Protein AF-A0A1M5AEZ1-F1 (afdb_monomer)

Foldseek 3Di:
DLVLLLVLLVVLLVLLVVQVVCLVVVHDRDPVSLVSSLVSLVVSLVVLVVCCVPPDPQVLSVVLSVLSVVLNVLSVVQVVCVVVVHDRDVVSSVSSSVSSVVSSVSSVVSVVD

Structure (mmCIF, N/CA/C/O backbone):
data_AF-A0A1M5AEZ1-F1
#
_entry.id   AF-A0A1M5AEZ1-F1
#
loop_
_atom_site.group_PDB
_atom_site.id
_atom_site.type_symbol
_atom_site.label_atom_id
_atom_site.label_alt_id
_atom_site.label_comp_id
_atom_site.label_asym_id
_atom_site.label_entity_id
_atom_site.label_seq_id
_atom_site.pdbx_PDB_ins_code
_atom_site.Cartn_x
_atom_site.Cartn_y
_atom_site.Cartn_z
_atom_site.occupancy
_atom_site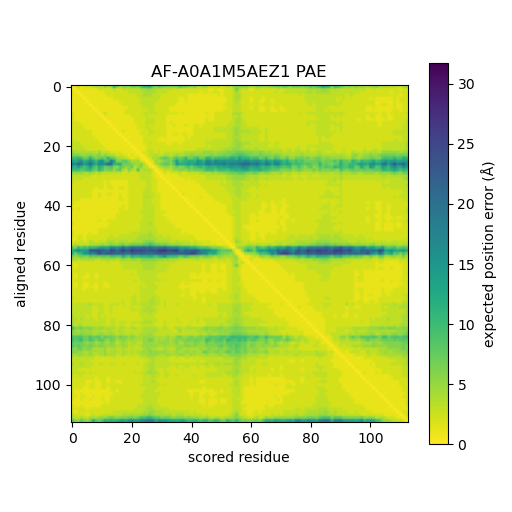.B_iso_or_equiv
_atom_site.auth_seq_id
_atom_site.auth_comp_id
_atom_site.auth_asym_id
_atom_site.auth_atom_id
_atom_site.pdbx_PDB_model_num
ATOM 1 N N . MET A 1 1 ? 15.573 0.548 -9.483 1.00 92.06 1 MET A N 1
ATOM 2 C CA . MET A 1 1 ? 14.604 1.204 -8.542 1.00 92.06 1 MET A CA 1
ATOM 3 C C . MET A 1 1 ? 13.547 0.268 -7.931 1.00 92.06 1 MET A C 1
ATOM 5 O O . MET A 1 1 ? 12.975 0.582 -6.888 1.00 92.06 1 MET A O 1
ATOM 9 N N . LEU A 1 2 ? 13.303 -0.901 -8.528 1.00 94.38 2 LEU A N 1
ATOM 10 C CA . LEU A 1 2 ? 12.238 -1.828 -8.121 1.00 94.38 2 LEU A CA 1
ATOM 11 C C . LEU A 1 2 ? 12.426 -2.433 -6.717 1.00 94.38 2 LEU A C 1
ATOM 13 O O . LEU A 1 2 ? 11.462 -2.543 -5.965 1.00 94.38 2 LEU A O 1
ATOM 17 N N . LEU A 1 3 ? 13.665 -2.747 -6.317 1.00 95.50 3 LEU A N 1
ATOM 18 C CA . LEU A 1 3 ? 13.952 -3.264 -4.971 1.00 95.50 3 LEU A CA 1
ATOM 19 C C . LEU A 1 3 ? 13.575 -2.263 -3.867 1.00 95.50 3 LEU A C 1
ATOM 21 O O . LEU A 1 3 ? 13.007 -2.649 -2.849 1.00 95.50 3 LEU A O 1
ATOM 25 N N . ILE A 1 4 ? 13.847 -0.970 -4.082 1.00 96.88 4 ILE A N 1
ATOM 26 C CA . ILE A 1 4 ? 13.469 0.093 -3.138 1.00 96.88 4 ILE A CA 1
ATOM 27 C C . ILE A 1 4 ? 11.946 0.136 -2.993 1.00 96.88 4 ILE A C 1
ATOM 29 O O . ILE A 1 4 ? 11.439 0.184 -1.874 1.00 96.88 4 ILE A O 1
ATOM 33 N N . SER A 1 5 ? 11.220 0.054 -4.111 1.00 97.19 5 SER A N 1
ATOM 34 C CA . SER A 1 5 ? 9.759 -0.028 -4.103 1.00 97.19 5 SER A CA 1
ATOM 35 C C . SER A 1 5 ? 9.258 -1.228 -3.291 1.00 97.19 5 SER A C 1
ATOM 37 O O . SER A 1 5 ? 8.416 -1.057 -2.411 1.00 97.19 5 SER A O 1
ATOM 39 N N . ALA A 1 6 ? 9.829 -2.419 -3.507 1.00 97.50 6 ALA A N 1
ATOM 40 C CA . ALA A 1 6 ? 9.461 -3.622 -2.765 1.00 97.50 6 ALA A CA 1
ATOM 41 C C . ALA A 1 6 ? 9.711 -3.480 -1.253 1.00 97.50 6 ALA A C 1
ATOM 43 O O . ALA A 1 6 ? 8.850 -3.831 -0.449 1.00 97.50 6 ALA A O 1
ATOM 44 N N . ILE A 1 7 ? 10.846 -2.907 -0.844 1.00 98.38 7 ILE A N 1
ATOM 45 C CA . ILE A 1 7 ? 11.138 -2.663 0.576 1.00 98.38 7 ILE A CA 1
ATOM 46 C C . ILE A 1 7 ? 10.118 -1.685 1.175 1.00 98.38 7 ILE A C 1
ATOM 48 O O . ILE A 1 7 ? 9.544 -1.960 2.229 1.00 98.38 7 ILE A O 1
ATOM 52 N N . LEU A 1 8 ? 9.850 -0.564 0.499 1.00 98.50 8 LEU A N 1
ATOM 53 C CA . LEU A 1 8 ? 8.903 0.449 0.969 1.00 98.50 8 LEU A CA 1
ATOM 54 C C . LEU A 1 8 ? 7.479 -0.099 1.083 1.00 98.50 8 LEU A C 1
ATOM 56 O O . LEU A 1 8 ? 6.826 0.116 2.104 1.00 98.50 8 LEU A O 1
ATOM 60 N N . PHE A 1 9 ? 7.013 -0.848 0.081 1.00 98.31 9 PHE A N 1
ATOM 61 C CA . PHE A 1 9 ? 5.717 -1.518 0.142 1.00 98.31 9 PHE A CA 1
ATOM 62 C C . PHE A 1 9 ? 5.669 -2.589 1.227 1.00 98.31 9 PHE A C 1
ATOM 64 O O . PHE A 1 9 ? 4.648 -2.699 1.896 1.00 98.31 9 PHE A O 1
ATOM 71 N N . GLY A 1 10 ? 6.760 -3.319 1.469 1.00 98.06 10 GLY A N 1
ATOM 72 C CA . GLY A 1 10 ? 6.853 -4.269 2.577 1.00 98.06 10 GLY A CA 1
ATOM 73 C C . GLY A 1 10 ? 6.659 -3.591 3.938 1.00 98.06 10 GLY A C 1
ATOM 74 O O . GLY A 1 10 ? 5.836 -4.031 4.741 1.00 98.06 10 GLY A O 1
ATOM 75 N N . ILE A 1 11 ? 7.343 -2.467 4.183 1.00 98.38 11 ILE A N 1
ATOM 76 C CA . ILE A 1 11 ? 7.181 -1.691 5.426 1.00 98.38 11 ILE A CA 1
ATOM 77 C C . ILE A 1 11 ? 5.765 -1.101 5.511 1.00 98.38 11 ILE A C 1
ATOM 79 O O . ILE A 1 11 ? 5.117 -1.175 6.560 1.00 98.38 11 ILE A O 1
ATOM 83 N N . ALA A 1 12 ? 5.245 -0.552 4.408 1.00 97.94 12 ALA A N 1
ATOM 84 C CA . ALA A 1 12 ? 3.878 -0.050 4.351 1.00 97.94 12 ALA A CA 1
ATOM 85 C C . ALA A 1 12 ? 2.868 -1.165 4.669 1.00 97.94 12 ALA A C 1
ATOM 87 O O . ALA A 1 12 ? 1.971 -0.948 5.482 1.00 97.94 12 ALA A O 1
ATOM 88 N N . ALA A 1 13 ? 3.031 -2.367 4.115 1.00 97.38 13 ALA A N 1
ATOM 89 C CA . ALA A 1 13 ? 2.151 -3.507 4.355 1.00 97.38 13 ALA A CA 1
ATOM 90 C C . ALA A 1 13 ? 2.082 -3.874 5.843 1.00 97.38 13 ALA A C 1
ATOM 92 O O . ALA A 1 13 ? 0.987 -4.095 6.357 1.00 97.38 13 ALA A O 1
ATOM 93 N N . VAL A 1 14 ? 3.206 -3.833 6.569 1.00 97.75 14 VAL A N 1
ATOM 94 C CA . VAL A 1 14 ? 3.211 -4.017 8.032 1.00 97.75 14 VAL A CA 1
ATOM 95 C C . VAL A 1 14 ? 2.335 -2.963 8.718 1.00 97.75 14 VAL A C 1
ATOM 97 O O . VAL A 1 14 ? 1.468 -3.310 9.521 1.00 97.75 14 VAL A O 1
ATOM 100 N N . GLY A 1 15 ? 2.487 -1.684 8.362 1.00 95.94 15 GLY A N 1
ATOM 101 C CA . GLY A 1 15 ? 1.624 -0.612 8.872 1.00 95.94 15 GLY A CA 1
ATOM 102 C C . GLY A 1 15 ? 0.136 -0.831 8.556 1.00 95.94 15 GLY A C 1
ATOM 103 O O . GLY A 1 15 ? -0.718 -0.634 9.423 1.00 95.94 15 GLY A O 1
ATOM 104 N N . GLY A 1 16 ? -0.174 -1.303 7.346 1.00 94.81 16 GLY A N 1
ATOM 105 C CA . GLY A 1 16 ? -1.531 -1.640 6.907 1.00 94.81 16 GLY A CA 1
ATOM 106 C C . GLY A 1 16 ? -2.143 -2.797 7.702 1.00 94.81 16 GLY A C 1
ATOM 107 O O . GLY A 1 16 ? -3.286 -2.700 8.147 1.00 94.81 16 GLY A O 1
ATOM 108 N N . ILE A 1 17 ? -1.366 -3.852 7.970 1.00 95.88 17 ILE A N 1
ATOM 109 C CA . ILE A 1 17 ? -1.780 -4.989 8.806 1.00 95.88 17 ILE A CA 1
ATOM 110 C C . ILE A 1 17 ? -2.102 -4.518 10.226 1.00 95.88 17 ILE A C 1
ATOM 112 O O . ILE A 1 17 ? -3.159 -4.859 10.761 1.00 95.88 17 ILE A O 1
ATOM 116 N N . VAL A 1 18 ? -1.244 -3.687 10.829 1.00 95.94 18 VAL A N 1
ATOM 117 C CA . VAL A 1 18 ? -1.497 -3.133 12.169 1.00 95.94 18 VAL A CA 1
ATOM 118 C C . VAL A 1 18 ? -2.797 -2.322 12.181 1.00 95.94 18 VAL A C 1
ATOM 120 O O . VAL A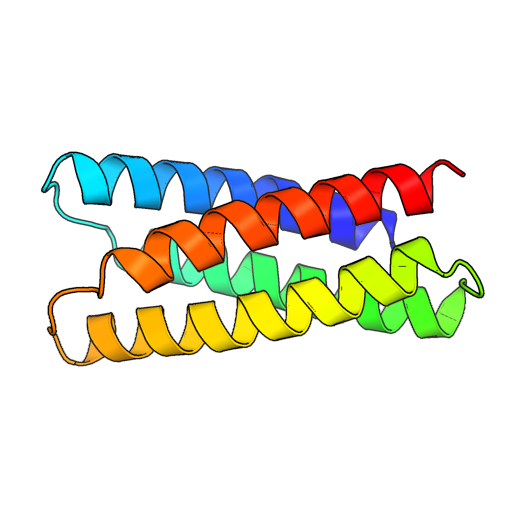 1 18 ? -3.634 -2.511 13.065 1.00 95.94 18 VAL A O 1
ATOM 123 N N . LEU A 1 19 ? -3.027 -1.466 11.179 1.00 94.31 19 LEU A N 1
ATOM 124 C CA . LEU A 1 19 ? -4.271 -0.697 11.052 1.00 94.31 19 LEU A CA 1
ATOM 125 C C . LEU A 1 19 ? -5.507 -1.592 10.878 1.00 94.31 19 LEU A C 1
ATOM 127 O O . LEU A 1 19 ? -6.550 -1.299 11.469 1.00 94.31 19 LEU A O 1
ATOM 131 N N . ALA A 1 20 ? -5.398 -2.682 10.116 1.00 93.12 20 ALA A N 1
ATOM 132 C CA . ALA A 1 20 ? -6.476 -3.647 9.910 1.00 93.12 20 ALA A CA 1
ATOM 133 C C . ALA A 1 20 ? -6.817 -4.422 11.196 1.00 93.12 20 ALA A C 1
ATOM 135 O O . ALA A 1 20 ? -7.993 -4.597 11.523 1.00 93.12 20 ALA A O 1
ATOM 136 N N . ILE A 1 21 ? -5.807 -4.823 11.976 1.00 93.69 21 ILE A N 1
ATOM 137 C CA . ILE A 1 21 ? -5.996 -5.458 13.290 1.00 93.69 21 ILE A CA 1
ATOM 138 C C . ILE A 1 21 ? -6.697 -4.491 14.252 1.00 93.69 21 ILE A C 1
ATOM 140 O O . ILE A 1 21 ? -7.669 -4.868 14.911 1.00 93.69 21 ILE A O 1
ATOM 144 N N . LEU A 1 22 ? -6.247 -3.232 14.310 1.00 92.25 22 LEU A N 1
ATOM 145 C CA . LEU A 1 22 ? -6.872 -2.201 15.146 1.00 92.25 22 LEU A CA 1
ATOM 146 C C . LEU A 1 22 ? -8.318 -1.915 14.722 1.00 92.25 22 LEU A C 1
ATOM 148 O O . LEU A 1 22 ? -9.174 -1.741 15.589 1.00 92.25 22 LEU A O 1
ATOM 152 N N . TYR A 1 23 ? -8.601 -1.917 13.414 1.00 89.00 23 TYR A N 1
ATOM 153 C CA . TYR A 1 23 ? -9.959 -1.782 12.884 1.00 89.00 23 TYR A CA 1
ATOM 154 C C . TYR A 1 23 ? -10.875 -2.910 13.362 1.00 89.00 23 TYR A C 1
ATOM 156 O O . TYR A 1 23 ? -11.933 -2.629 13.916 1.00 89.00 23 TYR A O 1
ATOM 164 N N . LYS A 1 24 ? -10.453 -4.172 13.212 1.00 88.44 24 LYS A N 1
ATOM 165 C CA . LYS A 1 24 ? -11.247 -5.335 13.638 1.00 88.44 24 LYS A CA 1
ATOM 166 C C . LYS A 1 24 ? -11.472 -5.366 15.152 1.00 88.44 24 LYS A C 1
ATOM 168 O O . LYS A 1 24 ? -12.511 -5.822 15.612 1.00 88.44 24 LYS A O 1
ATOM 173 N N . GLY A 1 25 ? -10.504 -4.880 15.926 1.00 85.06 25 GLY A N 1
ATOM 174 C CA . GLY A 1 25 ? -10.589 -4.822 17.384 1.00 85.06 25 GLY A CA 1
ATOM 175 C C . GLY A 1 25 ? -11.434 -3.675 17.945 1.00 85.06 25 GLY A C 1
ATOM 176 O O . GLY A 1 25 ? -11.436 -3.517 19.163 1.00 85.06 25 GLY A O 1
ATOM 177 N N . ASN A 1 26 ? -12.080 -2.847 17.108 1.00 78.25 26 ASN A N 1
ATOM 178 C CA . ASN A 1 26 ? -12.749 -1.601 17.520 1.00 78.25 26 ASN A CA 1
ATOM 179 C C . ASN A 1 26 ? -11.852 -0.688 18.381 1.00 78.25 26 ASN A C 1
ATOM 181 O O . ASN A 1 26 ? -12.328 0.074 19.222 1.00 78.25 26 ASN A O 1
ATOM 185 N N . LYS A 1 27 ? -10.529 -0.775 18.190 1.00 78.38 27 LYS A N 1
ATOM 186 C CA . LYS A 1 27 ? -9.552 0.020 18.933 1.00 78.38 27 LYS A CA 1
ATOM 187 C C . LYS A 1 27 ? -9.348 1.364 18.252 1.00 78.38 27 LYS A C 1
ATOM 189 O O . LYS A 1 27 ? -9.549 1.514 17.043 1.00 78.38 27 LYS A O 1
ATOM 194 N N . ASN A 1 28 ? -8.888 2.342 19.031 1.00 80.62 28 ASN A N 1
ATOM 195 C CA . ASN A 1 28 ? -8.552 3.643 18.481 1.00 80.62 28 ASN A CA 1
ATOM 196 C C . ASN A 1 28 ? -7.436 3.481 17.439 1.00 80.62 28 ASN A C 1
ATOM 198 O O . ASN A 1 28 ? -6.363 2.952 17.734 1.00 80.62 28 ASN A O 1
ATOM 202 N N . ARG A 1 29 ? -7.697 3.906 16.203 1.00 86.06 29 ARG A N 1
ATOM 203 C CA . ARG A 1 29 ? -6.701 3.851 15.131 1.00 86.06 29 ARG A CA 1
ATOM 204 C C . ARG A 1 29 ? -5.884 5.134 15.190 1.00 86.06 29 ARG A C 1
ATOM 206 O O . ARG A 1 29 ? -6.479 6.202 15.034 1.00 86.06 29 ARG A O 1
ATOM 213 N N . PRO A 1 30 ? -4.556 5.075 15.369 1.00 91.56 30 PRO A N 1
ATOM 214 C CA . PRO A 1 30 ? -3.725 6.271 15.411 1.00 91.56 30 PRO A CA 1
ATOM 215 C C . PRO A 1 30 ? -3.668 6.956 14.043 1.00 91.56 30 PRO A C 1
ATOM 217 O O . PRO A 1 30 ? -3.555 6.298 13.006 1.00 91.56 30 PRO A O 1
ATOM 220 N N . LEU A 1 31 ? -3.816 8.285 13.996 1.00 91.12 31 LEU A N 1
ATOM 221 C CA . LEU A 1 31 ? -3.763 9.033 12.729 1.00 91.12 31 LEU A CA 1
ATOM 222 C C . LEU A 1 31 ? -2.380 8.954 12.097 1.00 91.12 31 LEU A C 1
ATOM 224 O O . LEU A 1 31 ? -2.274 8.607 10.923 1.00 91.12 31 LEU A O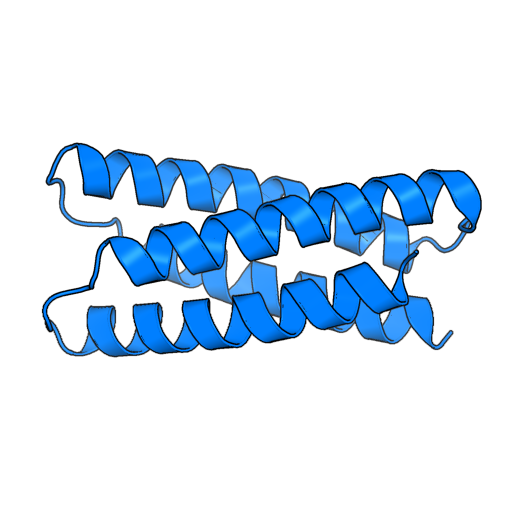 1
ATOM 228 N N . TRP A 1 32 ? -1.351 9.165 12.916 1.00 93.94 32 TRP A N 1
ATOM 229 C CA . TRP A 1 32 ? 0.047 9.129 12.504 1.00 93.94 32 TRP A CA 1
ATOM 230 C C . TRP A 1 32 ? 0.420 7.824 11.791 1.00 93.94 32 TRP A C 1
ATOM 232 O O . TRP A 1 32 ? 1.140 7.872 10.803 1.00 93.94 32 TRP A O 1
ATOM 242 N N . LEU A 1 33 ? -0.120 6.674 12.218 1.00 95.56 33 LEU A N 1
ATOM 243 C CA . LEU A 1 33 ? 0.193 5.383 11.601 1.00 95.56 33 LEU A CA 1
ATOM 244 C C . LEU A 1 33 ? -0.404 5.252 10.197 1.00 95.56 33 LEU A C 1
ATOM 246 O O . LEU A 1 33 ? 0.260 4.747 9.300 1.00 95.56 33 LEU A O 1
ATOM 250 N N . ALA A 1 34 ? -1.636 5.726 9.984 1.00 94.56 34 ALA A N 1
ATOM 251 C CA . ALA A 1 34 ? -2.231 5.718 8.645 1.00 94.56 34 ALA A CA 1
ATOM 252 C C . ALA A 1 34 ? -1.537 6.700 7.703 1.00 94.56 34 ALA A C 1
ATOM 254 O O . ALA A 1 34 ? -1.361 6.390 6.530 1.00 94.56 34 ALA A O 1
ATOM 255 N N . VAL A 1 35 ? -1.120 7.858 8.222 1.00 96.44 35 VAL A N 1
ATOM 256 C CA . VAL A 1 35 ? -0.331 8.827 7.456 1.00 96.44 35 VAL A CA 1
ATOM 257 C C . VAL A 1 35 ? 1.032 8.232 7.097 1.00 96.44 35 VAL A C 1
ATOM 259 O O . VAL A 1 35 ? 1.413 8.272 5.934 1.00 96.44 35 VAL A O 1
ATOM 262 N N . ALA A 1 36 ? 1.731 7.607 8.049 1.00 97.44 36 ALA A N 1
ATOM 263 C CA . ALA A 1 36 ? 3.015 6.950 7.802 1.00 97.44 36 ALA A CA 1
ATOM 264 C C . ALA A 1 36 ? 2.893 5.813 6.777 1.00 97.44 36 ALA A C 1
ATOM 266 O O . ALA A 1 36 ? 3.665 5.764 5.824 1.00 97.44 36 ALA A O 1
ATOM 267 N N . HIS A 1 37 ? 1.887 4.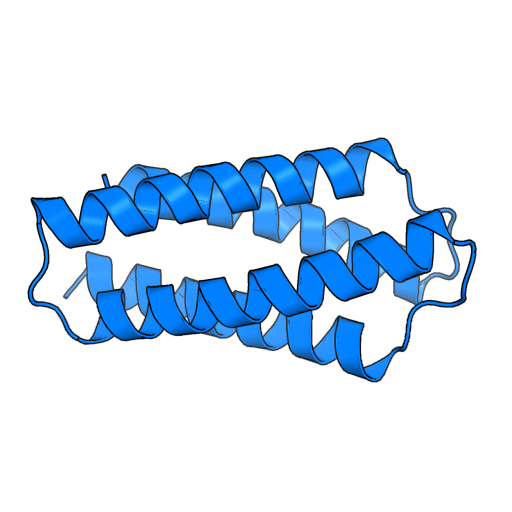945 6.926 1.00 96.50 37 HIS A N 1
ATOM 268 C CA . HIS A 1 37 ? 1.567 3.907 5.946 1.00 96.50 37 HIS A CA 1
ATOM 269 C C . HIS A 1 37 ? 1.336 4.499 4.547 1.00 96.50 37 HIS A C 1
ATOM 271 O O . HIS A 1 37 ? 1.959 4.050 3.587 1.00 96.50 37 HIS A O 1
ATOM 277 N N . GLY A 1 38 ? 0.489 5.530 4.439 1.00 97.00 38 GLY A N 1
ATOM 278 C CA . GLY A 1 38 ? 0.170 6.177 3.167 1.00 97.00 38 GLY A CA 1
ATOM 279 C C . GLY A 1 38 ? 1.377 6.850 2.512 1.00 97.00 38 GLY A C 1
ATOM 280 O O . GLY A 1 38 ? 1.573 6.704 1.311 1.00 97.00 38 GLY A O 1
ATOM 281 N N . ILE A 1 39 ? 2.226 7.528 3.291 1.00 98.25 39 ILE A N 1
ATOM 282 C CA . ILE A 1 39 ? 3.464 8.146 2.791 1.00 98.25 39 ILE A CA 1
ATOM 283 C C . ILE A 1 39 ? 4.428 7.077 2.271 1.00 98.25 39 ILE A C 1
ATOM 285 O O . ILE A 1 39 ? 4.935 7.206 1.160 1.00 98.25 39 ILE A O 1
ATOM 289 N N . LEU A 1 40 ? 4.656 6.004 3.032 1.00 98.38 40 LEU A N 1
ATOM 290 C CA . LEU A 1 40 ? 5.533 4.913 2.602 1.00 98.38 40 LEU A CA 1
ATOM 291 C C . LEU A 1 40 ? 5.015 4.242 1.326 1.00 98.38 40 LEU A C 1
ATOM 293 O O . LEU A 1 40 ? 5.794 4.010 0.404 1.00 98.38 40 LEU A O 1
ATOM 297 N N . ALA A 1 41 ? 3.705 3.995 1.243 1.00 98.19 41 ALA A N 1
ATOM 298 C CA . ALA A 1 41 ? 3.074 3.453 0.045 1.00 98.19 41 ALA A CA 1
ATOM 299 C C . ALA A 1 41 ? 3.199 4.408 -1.155 1.00 98.19 41 ALA A C 1
ATOM 301 O O . ALA A 1 41 ? 3.498 3.961 -2.258 1.00 98.19 41 ALA A O 1
ATOM 302 N N . ALA A 1 42 ? 3.035 5.719 -0.953 1.00 98.25 42 ALA A N 1
ATOM 303 C CA . ALA A 1 42 ? 3.180 6.714 -2.014 1.00 98.25 42 ALA A CA 1
ATOM 304 C C . ALA A 1 42 ? 4.621 6.790 -2.543 1.00 98.25 42 ALA A C 1
ATOM 306 O O . ALA A 1 42 ? 4.831 6.786 -3.754 1.00 98.25 42 ALA A O 1
ATOM 307 N N . ILE A 1 43 ? 5.622 6.797 -1.657 1.00 98.44 43 ILE A N 1
ATOM 308 C CA . ILE A 1 43 ? 7.039 6.775 -2.059 1.00 98.44 43 ILE A CA 1
ATOM 309 C C . ILE A 1 43 ? 7.367 5.445 -2.758 1.00 98.44 43 ILE A C 1
ATOM 311 O O . ILE A 1 43 ? 8.068 5.436 -3.772 1.00 98.44 43 ILE A O 1
ATOM 315 N N . GLY A 1 44 ? 6.826 4.326 -2.265 1.00 98.38 44 GLY A N 1
ATOM 316 C CA . GLY A 1 44 ? 6.939 3.013 -2.904 1.00 98.38 44 GLY A CA 1
ATOM 317 C C . GLY A 1 44 ? 6.360 2.997 -4.320 1.00 98.38 44 GLY A C 1
ATOM 318 O O . GLY A 1 44 ? 7.006 2.483 -5.234 1.00 98.38 44 GLY A O 1
ATOM 319 N N . LEU A 1 45 ? 5.202 3.631 -4.523 1.00 98.31 45 LEU A N 1
ATOM 320 C CA . LEU A 1 45 ? 4.548 3.757 -5.825 1.00 98.31 45 LEU A CA 1
ATOM 321 C C . LEU A 1 45 ? 5.342 4.647 -6.783 1.00 98.31 45 LEU A C 1
ATOM 323 O O . LEU A 1 45 ? 5.559 4.261 -7.927 1.00 98.31 45 LEU A O 1
ATOM 327 N N . ILE A 1 46 ? 5.844 5.794 -6.320 1.00 98.44 46 ILE A N 1
ATOM 328 C CA . ILE A 1 46 ? 6.731 6.649 -7.123 1.00 98.44 46 ILE A CA 1
ATOM 329 C C . ILE A 1 46 ? 7.988 5.869 -7.537 1.00 98.44 46 ILE A C 1
ATOM 331 O O . ILE A 1 46 ? 8.370 5.885 -8.705 1.00 98.44 46 ILE A O 1
ATOM 335 N N . SER A 1 47 ? 8.592 5.125 -6.606 1.00 97.88 47 SER A N 1
ATOM 336 C CA . SER A 1 47 ? 9.762 4.281 -6.885 1.00 97.88 47 SER A CA 1
ATOM 337 C C . SER A 1 47 ? 9.448 3.183 -7.908 1.00 97.88 47 SER A C 1
ATOM 339 O O . SER A 1 47 ? 10.282 2.895 -8.767 1.00 97.88 47 SER A O 1
ATOM 341 N N . LEU A 1 48 ? 8.247 2.592 -7.848 1.00 97.38 48 LEU A N 1
ATOM 342 C CA . LEU A 1 48 ? 7.782 1.599 -8.819 1.00 97.38 48 LEU A CA 1
ATOM 343 C C . LEU A 1 48 ? 7.639 2.209 -10.211 1.00 97.38 48 LEU A C 1
ATOM 345 O O . LEU A 1 48 ? 8.159 1.649 -11.169 1.00 97.38 48 LEU A O 1
ATOM 349 N N . ILE A 1 49 ? 6.985 3.368 -10.316 1.00 97.19 49 ILE A N 1
ATOM 350 C CA . ILE A 1 49 ? 6.801 4.089 -11.582 1.00 97.19 49 ILE A CA 1
ATOM 351 C C . ILE A 1 49 ? 8.160 4.378 -12.222 1.00 97.19 49 ILE A C 1
ATOM 353 O O . ILE A 1 49 ? 8.374 4.051 -13.386 1.00 97.19 49 ILE A O 1
ATOM 357 N N . ILE A 1 50 ? 9.105 4.925 -11.452 1.00 96.69 50 ILE A N 1
ATOM 358 C CA . ILE A 1 50 ? 10.462 5.196 -11.943 1.00 96.69 50 ILE A CA 1
ATOM 359 C C . ILE A 1 50 ? 11.142 3.894 -12.388 1.00 96.69 50 ILE A C 1
ATOM 361 O O . ILE A 1 50 ? 11.737 3.855 -13.461 1.00 96.69 50 ILE A O 1
ATOM 365 N N . GLY A 1 51 ? 11.029 2.817 -11.603 1.00 95.19 51 GLY A N 1
ATOM 366 C CA . GLY A 1 51 ? 11.591 1.511 -11.955 1.00 95.19 51 GLY A CA 1
ATOM 367 C C . GLY A 1 51 ? 11.018 0.926 -13.244 1.00 95.19 51 GLY A C 1
ATOM 368 O O . GLY A 1 51 ? 11.769 0.361 -14.033 1.00 95.19 51 GLY A O 1
ATOM 369 N N . VAL A 1 52 ? 9.722 1.119 -13.497 1.00 94.81 52 VAL A N 1
ATOM 370 C CA . VAL A 1 52 ? 9.086 0.711 -14.755 1.00 94.81 52 VAL A CA 1
ATOM 371 C C . VAL A 1 52 ? 9.698 1.454 -15.942 1.00 94.81 52 VAL A C 1
ATOM 373 O O . VAL A 1 52 ? 10.071 0.816 -16.921 1.00 94.81 52 VAL A O 1
ATOM 376 N N . PHE A 1 53 ? 9.860 2.777 -15.845 1.00 93.25 53 PHE A N 1
ATOM 377 C CA . PHE A 1 53 ? 10.442 3.582 -16.927 1.00 93.25 53 PHE A CA 1
ATOM 378 C C . PHE A 1 53 ? 11.936 3.328 -17.162 1.00 93.25 53 PHE A C 1
ATOM 380 O O . PHE A 1 53 ? 12.413 3.538 -18.275 1.00 93.25 53 PHE A O 1
ATOM 387 N N . GLN A 1 54 ? 12.682 2.922 -16.132 1.00 89.94 54 GLN A N 1
ATOM 388 C CA . GLN A 1 54 ? 14.124 2.688 -16.239 1.00 89.94 54 GLN A CA 1
ATOM 389 C C . GLN A 1 54 ? 14.472 1.298 -16.774 1.00 89.94 54 GLN A C 1
ATOM 391 O O . GLN A 1 54 ? 15.420 1.170 -17.543 1.00 89.94 54 GLN A O 1
ATOM 396 N N . GLU A 1 55 ? 13.768 0.260 -16.317 1.00 72.81 55 GLU A N 1
ATOM 397 C CA . GLU A 1 55 ? 14.312 -1.102 -16.358 1.00 72.81 55 GLU A CA 1
ATOM 398 C C . GLU A 1 55 ? 13.384 -2.147 -16.998 1.00 72.81 55 GLU A C 1
ATOM 400 O O . GLU A 1 55 ? 13.873 -3.236 -17.290 1.00 72.81 55 GLU A O 1
ATOM 405 N N . THR A 1 56 ? 12.079 -1.903 -17.221 1.00 63.50 56 THR A N 1
ATOM 406 C CA . THR A 1 56 ? 11.156 -3.039 -17.429 1.00 63.50 56 THR A CA 1
ATOM 407 C C . THR A 1 56 ? 10.348 -3.075 -18.732 1.00 63.50 56 THR A C 1
ATOM 409 O O . THR A 1 56 ? 9.599 -2.164 -19.073 1.00 63.50 56 THR A O 1
ATOM 412 N N . THR A 1 57 ? 10.419 -4.232 -19.398 1.00 67.12 57 THR A N 1
ATOM 413 C CA . THR A 1 57 ? 9.401 -4.777 -20.316 1.00 67.12 57 THR A CA 1
ATOM 414 C C . THR A 1 57 ? 8.628 -5.948 -19.679 1.00 67.12 57 THR A C 1
ATOM 416 O O . THR A 1 57 ? 7.816 -6.587 -20.348 1.00 67.12 57 THR A O 1
ATOM 419 N N . ASN A 1 58 ? 8.850 -6.248 -18.387 1.00 87.44 58 ASN A N 1
ATOM 420 C CA . ASN A 1 58 ? 8.211 -7.370 -17.698 1.00 87.44 58 ASN A CA 1
ATOM 421 C C . ASN A 1 58 ? 6.738 -7.045 -17.396 1.00 87.44 58 ASN A C 1
ATOM 423 O O . ASN A 1 58 ? 6.415 -6.155 -16.601 1.00 87.44 58 ASN A O 1
ATOM 427 N N . GLY A 1 59 ? 5.833 -7.809 -18.014 1.00 93.19 59 GLY A N 1
ATOM 428 C CA . GLY A 1 59 ? 4.389 -7.643 -17.860 1.00 93.19 59 GLY A CA 1
ATOM 429 C C . GLY A 1 59 ? 3.903 -7.768 -16.413 1.00 93.19 59 GLY A C 1
ATOM 430 O O . GLY A 1 59 ? 2.960 -7.077 -16.037 1.00 93.19 59 GLY A O 1
ATOM 431 N N . LEU A 1 60 ? 4.563 -8.569 -15.568 1.00 95.69 60 LEU A N 1
ATOM 432 C CA . LEU A 1 60 ? 4.187 -8.708 -14.156 1.00 95.69 60 LEU A CA 1
ATOM 433 C C . LEU A 1 60 ? 4.421 -7.413 -13.377 1.00 95.69 60 LEU A C 1
ATOM 435 O O . LEU A 1 60 ? 3.567 -7.006 -12.590 1.00 95.69 60 LEU A O 1
ATOM 439 N N . ILE A 1 61 ? 5.533 -6.720 -13.632 1.00 96.19 61 ILE A N 1
ATOM 440 C CA . ILE A 1 61 ? 5.823 -5.444 -12.971 1.00 96.19 61 ILE A CA 1
ATOM 441 C C . ILE A 1 61 ? 4.782 -4.397 -13.396 1.00 96.19 61 ILE A C 1
ATOM 443 O O . ILE A 1 61 ? 4.238 -3.700 -12.538 1.00 96.19 61 ILE A O 1
ATOM 447 N N . LEU A 1 62 ? 4.417 -4.346 -14.683 1.00 96.00 62 LEU A N 1
ATOM 448 C CA . LEU A 1 62 ? 3.343 -3.470 -15.176 1.00 96.00 62 LEU A CA 1
ATOM 449 C C . LEU A 1 62 ? 1.985 -3.784 -14.532 1.00 96.00 62 LEU A C 1
ATOM 451 O O . LEU A 1 62 ? 1.287 -2.869 -14.096 1.00 96.00 62 LEU A O 1
ATOM 455 N N . ILE A 1 63 ? 1.628 -5.066 -14.410 1.00 97.31 63 ILE A N 1
ATOM 456 C CA . ILE A 1 63 ? 0.399 -5.494 -13.727 1.00 97.31 63 ILE A CA 1
ATOM 457 C C . ILE A 1 63 ? 0.422 -5.047 -12.261 1.00 97.31 63 ILE A C 1
ATOM 459 O O . ILE A 1 63 ? -0.566 -4.494 -11.777 1.00 97.31 63 ILE A O 1
ATOM 463 N N . SER A 1 64 ? 1.547 -5.227 -11.560 1.00 97.62 64 SER A N 1
ATOM 464 C CA . SER A 1 64 ? 1.681 -4.790 -10.166 1.00 97.62 64 SER A CA 1
ATOM 465 C C . SER A 1 64 ? 1.490 -3.279 -10.018 1.00 97.62 64 SER A C 1
ATOM 467 O O . SER A 1 64 ? 0.781 -2.844 -9.112 1.00 97.62 64 SER A O 1
ATOM 469 N N .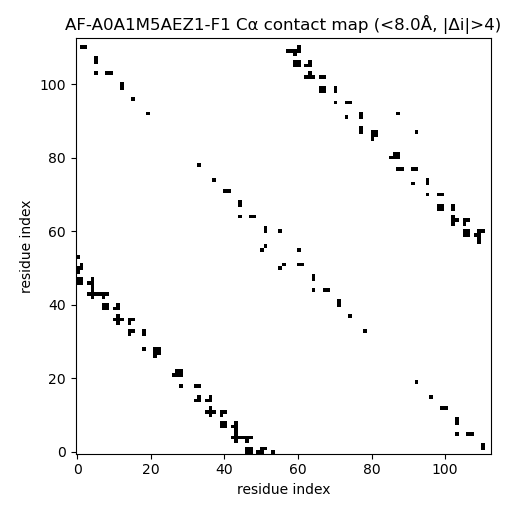 LEU A 1 65 ? 2.034 -2.479 -10.944 1.00 97.50 65 LEU A N 1
ATOM 470 C CA . LEU A 1 65 ? 1.868 -1.028 -10.953 1.00 97.50 65 LEU A CA 1
ATOM 471 C C . LEU A 1 65 ? 0.396 -0.636 -11.106 1.00 97.50 65 LEU A C 1
ATOM 473 O O . LEU A 1 65 ? -0.099 0.173 -10.323 1.00 97.50 65 LEU A O 1
ATOM 477 N N . ILE A 1 66 ? -0.315 -1.228 -12.070 1.00 97.88 66 ILE A N 1
ATOM 478 C CA . ILE A 1 66 ? -1.743 -0.949 -12.290 1.00 97.88 66 ILE A CA 1
ATOM 479 C C . ILE A 1 66 ? -2.548 -1.267 -11.026 1.00 97.88 66 ILE A C 1
ATOM 481 O O . ILE A 1 66 ? -3.357 -0.450 -10.585 1.00 97.88 66 ILE A O 1
ATOM 485 N N . LEU A 1 67 ? -2.291 -2.418 -10.399 1.00 98.31 67 LEU A N 1
ATOM 486 C CA . LEU A 1 67 ? -2.969 -2.797 -9.161 1.00 98.31 67 LEU A CA 1
ATOM 487 C C . LEU A 1 67 ? -2.645 -1.841 -8.009 1.00 98.31 67 LEU A C 1
ATOM 489 O O . LEU A 1 67 ? -3.554 -1.437 -7.288 1.00 98.31 67 LEU A O 1
ATOM 493 N N . PHE A 1 68 ? -1.387 -1.420 -7.848 1.00 98.25 68 PHE A N 1
ATOM 494 C CA . PHE A 1 68 ? -1.023 -0.450 -6.815 1.00 98.25 68 PHE A CA 1
ATOM 495 C C . PHE A 1 68 ? -1.661 0.925 -7.033 1.00 98.25 68 PHE A C 1
ATOM 497 O O . PHE A 1 68 ? -2.006 1.583 -6.053 1.00 98.25 68 PHE A O 1
ATOM 504 N N . VAL A 1 69 ? -1.874 1.351 -8.281 1.00 98.19 69 VAL A N 1
ATOM 505 C CA . VAL A 1 69 ? -2.633 2.577 -8.577 1.00 98.19 69 VAL A CA 1
ATOM 506 C C . VAL A 1 69 ? -4.082 2.440 -8.103 1.00 98.19 69 VAL A C 1
ATOM 508 O O . VAL A 1 69 ? -4.575 3.333 -7.417 1.00 98.19 69 VAL A O 1
ATOM 511 N N . VAL A 1 70 ? -4.744 1.313 -8.387 1.00 97.94 70 VAL A N 1
ATOM 512 C CA . VAL A 1 70 ? -6.110 1.040 -7.897 1.00 97.94 70 VAL A CA 1
ATOM 513 C C . VAL A 1 70 ? -6.151 1.045 -6.364 1.00 97.94 70 VAL A C 1
ATOM 515 O O . VAL A 1 70 ? -6.952 1.759 -5.764 1.00 97.94 70 VAL A O 1
ATOM 518 N N . VAL A 1 71 ? -5.215 0.343 -5.722 1.00 97.56 71 VAL A N 1
ATOM 519 C CA . VAL A 1 71 ? -5.085 0.282 -4.256 1.00 97.56 71 VAL A CA 1
ATOM 520 C C . VAL A 1 71 ? -4.864 1.663 -3.642 1.00 97.56 71 VAL A C 1
ATOM 522 O O . VAL A 1 71 ? -5.424 1.955 -2.584 1.00 97.56 71 VAL A O 1
ATOM 525 N N . ALA A 1 72 ? -4.059 2.518 -4.278 1.00 97.38 72 ALA A N 1
ATOM 526 C CA . ALA A 1 72 ? -3.813 3.875 -3.808 1.00 97.38 72 ALA A CA 1
ATOM 527 C C . ALA A 1 72 ? -5.090 4.723 -3.862 1.00 97.38 72 ALA A C 1
ATOM 529 O O . ALA A 1 72 ? -5.396 5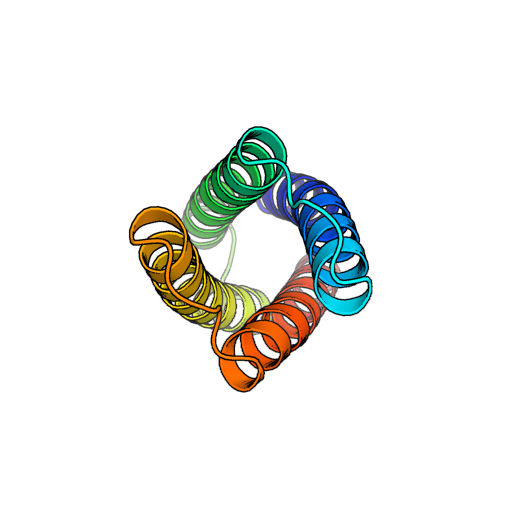.413 -2.890 1.00 97.38 72 ALA A O 1
ATOM 530 N N . LEU A 1 73 ? -5.866 4.631 -4.949 1.00 97.50 73 LEU A N 1
ATOM 531 C CA . LEU A 1 73 ? -7.155 5.320 -5.076 1.00 97.50 73 LEU A CA 1
ATOM 532 C C . LEU A 1 73 ? -8.138 4.872 -3.986 1.00 97.50 73 LEU A C 1
ATOM 534 O O . LEU A 1 73 ? -8.685 5.716 -3.273 1.00 97.50 73 LEU A O 1
ATOM 538 N N . ASP A 1 74 ? -8.286 3.561 -3.782 1.00 95.50 74 ASP A N 1
ATOM 539 C CA . ASP A 1 74 ? -9.110 3.007 -2.702 1.00 95.50 74 ASP A CA 1
ATOM 540 C C . ASP A 1 74 ? -8.622 3.473 -1.319 1.00 95.50 74 ASP A C 1
ATOM 542 O O . ASP A 1 74 ? -9.415 3.853 -0.453 1.00 95.50 74 ASP A O 1
ATOM 546 N N . GLY A 1 75 ? -7.302 3.516 -1.117 1.00 94.31 75 GLY A N 1
ATOM 547 C CA . GLY A 1 75 ? -6.668 4.004 0.107 1.00 94.31 75 GLY A CA 1
ATOM 548 C C . GLY A 1 75 ? -6.972 5.478 0.391 1.00 94.31 75 GLY A C 1
ATOM 549 O O . GLY A 1 75 ? -7.289 5.830 1.531 1.00 94.31 75 GLY A O 1
ATOM 550 N N . PHE A 1 76 ? -6.955 6.339 -0.632 1.00 95.50 76 PHE A N 1
ATOM 551 C CA . PHE A 1 76 ? -7.350 7.744 -0.501 1.00 95.50 76 PHE A CA 1
ATOM 552 C C . PHE A 1 76 ? -8.831 7.895 -0.156 1.00 95.50 76 PHE A C 1
ATOM 554 O O . PHE A 1 76 ? -9.170 8.738 0.679 1.00 95.50 76 PHE A O 1
ATOM 561 N N . ILE A 1 77 ? -9.708 7.061 -0.726 1.00 95.62 77 ILE A N 1
ATOM 562 C CA . ILE A 1 77 ? -11.131 7.039 -0.365 1.00 95.62 77 ILE A CA 1
ATOM 563 C C . ILE A 1 77 ? -11.277 6.692 1.121 1.00 95.62 77 ILE A C 1
ATOM 565 O O . ILE A 1 77 ? -11.903 7.448 1.866 1.00 95.62 77 ILE A O 1
ATOM 569 N N . LEU A 1 78 ? -10.646 5.612 1.596 1.00 94.06 78 LEU A N 1
ATOM 570 C CA . LEU A 1 78 ? -10.668 5.236 3.015 1.00 94.06 78 LEU A CA 1
ATOM 571 C C . LEU A 1 78 ? -10.131 6.370 3.907 1.00 94.06 78 LEU A C 1
ATOM 573 O O . LEU A 1 78 ? -10.743 6.727 4.918 1.00 94.06 78 LEU A O 1
ATOM 577 N N . PHE A 1 79 ? -9.017 6.989 3.523 1.00 93.88 79 PHE A N 1
ATOM 578 C CA . PHE A 1 79 ? -8.445 8.104 4.271 1.00 93.88 79 PHE A CA 1
ATOM 579 C C . PHE A 1 79 ? -9.400 9.308 4.335 1.00 93.88 79 PHE A C 1
ATOM 581 O O . PHE A 1 79 ? -9.587 9.882 5.408 1.00 93.88 79 PHE A O 1
ATOM 588 N N . ALA A 1 80 ? -10.088 9.635 3.239 1.00 93.31 80 ALA A N 1
ATOM 589 C CA . ALA A 1 80 ? -11.085 10.702 3.199 1.00 93.31 80 ALA A CA 1
ATOM 590 C C . ALA A 1 80 ? -12.292 10.418 4.107 1.00 93.31 80 ALA A C 1
ATOM 592 O O . ALA A 1 80 ? -12.732 11.316 4.828 1.00 93.31 80 ALA A O 1
ATOM 593 N N . TYR A 1 81 ? -12.804 9.180 4.131 1.00 92.88 81 TYR A N 1
ATOM 594 C CA . TYR A 1 81 ? -13.858 8.776 5.075 1.00 92.88 81 TYR A CA 1
ATOM 595 C C . TYR A 1 81 ? -13.426 9.024 6.517 1.00 92.88 81 TYR A C 1
ATOM 597 O O . TYR A 1 81 ? -14.174 9.593 7.311 1.00 92.88 81 TYR A O 1
ATOM 605 N N . ARG A 1 82 ? -12.186 8.653 6.835 1.00 88.19 82 ARG A N 1
ATOM 606 C CA . ARG A 1 82 ? -11.636 8.839 8.170 1.00 88.19 82 ARG A CA 1
ATOM 607 C C . ARG A 1 82 ? -11.486 10.310 8.553 1.00 88.19 82 ARG A C 1
ATOM 609 O O . ARG A 1 82 ? -11.831 10.662 9.676 1.00 88.19 82 ARG A O 1
ATOM 616 N N . LEU A 1 83 ? -10.991 11.156 7.649 1.00 90.88 83 LEU A N 1
ATOM 617 C CA . LEU A 1 83 ? -10.861 12.598 7.892 1.00 90.88 83 LEU A CA 1
ATOM 618 C C . LEU A 1 83 ? -12.218 13.281 8.100 1.00 90.88 83 LEU A C 1
ATOM 620 O O . LEU A 1 83 ? -12.309 14.242 8.855 1.00 90.88 83 LEU A O 1
ATOM 624 N N . ARG A 1 84 ? -13.276 12.761 7.471 1.00 92.25 84 ARG A N 1
ATOM 625 C CA . ARG A 1 84 ? -14.659 13.224 7.660 1.00 92.25 84 ARG A CA 1
ATOM 626 C C . ARG A 1 84 ? -15.312 12.694 8.941 1.00 92.25 84 ARG A C 1
ATOM 628 O O . ARG A 1 84 ? -16.458 13.029 9.205 1.00 92.25 84 ARG A O 1
ATOM 635 N N . GLY A 1 85 ? -14.621 11.853 9.716 1.00 86.50 85 GLY A N 1
ATOM 636 C CA . GLY A 1 85 ? -15.185 11.207 10.904 1.00 86.50 85 GLY A CA 1
ATOM 637 C C . GLY A 1 85 ? -16.216 10.116 10.592 1.00 86.50 85 GLY A C 1
ATOM 638 O O . GLY A 1 85 ? -16.892 9.638 11.499 1.00 86.50 85 GLY A O 1
ATOM 639 N N . ASN A 1 86 ? -16.333 9.697 9.329 1.00 87.69 86 ASN A N 1
ATOM 640 C CA . ASN A 1 86 ? -17.279 8.668 8.919 1.00 87.69 86 ASN A CA 1
ATOM 641 C C . ASN A 1 86 ? -16.779 7.272 9.306 1.00 87.69 86 ASN A C 1
ATOM 643 O O . ASN A 1 86 ? -15.574 6.995 9.344 1.00 87.69 86 ASN A O 1
ATOM 647 N N . ALA A 1 87 ? -17.722 6.352 9.516 1.00 87.19 87 ALA A N 1
ATOM 648 C CA . ALA A 1 87 ? -17.402 4.936 9.604 1.00 87.19 87 ALA A CA 1
ATOM 649 C C . ALA A 1 87 ? -16.735 4.474 8.299 1.00 87.19 87 ALA A C 1
ATOM 651 O O . ALA A 1 87 ? -17.178 4.815 7.202 1.00 87.19 87 ALA A O 1
ATOM 652 N N . LEU A 1 88 ? -15.657 3.698 8.421 1.00 89.31 88 LEU A N 1
ATOM 653 C CA . LEU A 1 88 ? -14.977 3.159 7.249 1.00 89.31 88 LEU A CA 1
ATOM 654 C C . LEU A 1 88 ? -15.809 2.021 6.650 1.00 89.31 88 LEU A C 1
ATOM 656 O O . LEU A 1 88 ? -16.140 1.081 7.382 1.00 89.31 88 LEU A O 1
ATOM 660 N N . PRO A 1 89 ? -16.112 2.076 5.344 1.00 91.81 89 PRO A N 1
ATOM 661 C CA . PRO A 1 89 ? -16.852 1.027 4.659 1.00 91.81 89 PRO A CA 1
ATOM 662 C C . PRO A 1 89 ? -16.047 -0.276 4.676 1.00 91.81 89 PRO A C 1
ATOM 664 O O . PRO A 1 89 ? -14.994 -0.375 4.045 1.00 91.81 89 PRO A O 1
ATOM 667 N N . SER A 1 90 ? -16.544 -1.284 5.399 1.00 90.81 90 SER A N 1
ATOM 668 C CA . SER A 1 90 ? -15.847 -2.563 5.590 1.00 90.81 90 SER A CA 1
ATOM 669 C C . SER A 1 90 ? -15.430 -3.243 4.282 1.00 90.81 90 SER A C 1
ATOM 671 O O . SER A 1 90 ? -14.279 -3.674 4.215 1.00 90.81 90 SER A O 1
ATOM 673 N N . PRO A 1 91 ? -16.273 -3.299 3.225 1.00 92.81 91 PRO A N 1
ATOM 674 C CA . PRO A 1 91 ? -15.874 -3.916 1.961 1.00 92.81 91 PRO A CA 1
ATOM 675 C C . PRO A 1 91 ? -14.616 -3.280 1.363 1.00 92.81 91 PRO A C 1
ATOM 677 O O . PRO A 1 91 ? -13.707 -3.998 0.956 1.00 92.81 91 PRO A O 1
ATOM 680 N N . LEU A 1 92 ? -14.514 -1.946 1.388 1.00 93.56 92 LEU A N 1
ATOM 681 C CA . LEU A 1 92 ? -13.356 -1.236 0.842 1.00 93.56 92 LEU A CA 1
ATOM 682 C C . LEU A 1 92 ? -12.080 -1.502 1.648 1.00 93.56 92 LEU A C 1
ATOM 684 O O . LEU A 1 92 ? -11.014 -1.615 1.057 1.00 93.56 92 LEU A O 1
ATOM 688 N N . VAL A 1 93 ? -12.167 -1.666 2.973 1.00 93.88 93 VAL A N 1
ATOM 689 C CA . VAL A 1 93 ? -10.996 -2.024 3.796 1.00 93.88 93 VAL A CA 1
ATOM 690 C C . VAL A 1 93 ? -10.443 -3.397 3.400 1.00 93.88 93 VAL A C 1
ATOM 692 O O . VAL A 1 93 ? -9.229 -3.554 3.263 1.00 93.88 93 VAL A O 1
ATOM 695 N N . TYR A 1 94 ? -11.320 -4.386 3.196 1.00 93.69 94 TYR A N 1
ATOM 696 C C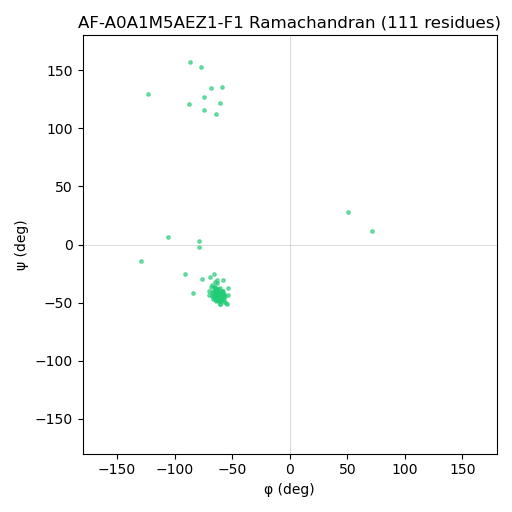A . TYR A 1 94 ? -10.902 -5.732 2.798 1.00 93.69 94 TYR A CA 1
ATOM 697 C C . TYR A 1 94 ? -10.364 -5.775 1.369 1.00 93.69 94 TYR A C 1
ATOM 699 O O . TYR A 1 94 ? -9.321 -6.385 1.143 1.00 93.69 94 TYR A O 1
ATOM 707 N N . ILE A 1 95 ? -11.034 -5.101 0.427 1.00 95.50 95 ILE A N 1
ATOM 708 C CA . ILE A 1 95 ? -10.582 -5.001 -0.967 1.00 95.50 95 ILE A CA 1
ATOM 709 C C . ILE A 1 95 ? -9.210 -4.328 -1.021 1.00 95.50 95 ILE A C 1
ATOM 711 O O . ILE A 1 95 ? -8.286 -4.896 -1.595 1.00 95.50 95 ILE A O 1
ATOM 715 N N . HIS A 1 96 ? -9.043 -3.189 -0.342 1.00 95.31 96 HIS A N 1
ATOM 716 C CA . HIS A 1 96 ? -7.767 -2.480 -0.283 1.00 95.31 96 HIS A CA 1
ATOM 717 C C . HIS A 1 96 ? -6.636 -3.394 0.206 1.00 95.31 96 HIS A C 1
ATOM 719 O O . HIS A 1 96 ? -5.612 -3.519 -0.460 1.00 95.31 96 HIS A O 1
ATOM 725 N N . GLY A 1 97 ? -6.832 -4.085 1.335 1.00 95.38 97 GLY A N 1
ATOM 726 C CA . GLY A 1 97 ? -5.817 -4.978 1.895 1.00 95.38 97 GLY A CA 1
ATOM 727 C C . GLY A 1 97 ? -5.491 -6.177 0.999 1.00 95.38 97 GLY A C 1
ATOM 728 O O . GLY A 1 97 ? -4.319 -6.472 0.776 1.00 95.38 97 GLY A O 1
ATOM 729 N N . LEU A 1 98 ? -6.504 -6.864 0.463 1.00 96.56 98 LEU A N 1
ATOM 730 C CA . LEU A 1 98 ? -6.301 -8.052 -0.374 1.00 96.56 98 LEU A CA 1
ATOM 731 C C . LEU A 1 98 ? -5.625 -7.707 -1.701 1.00 96.56 98 LEU A C 1
ATOM 733 O O . LEU A 1 98 ? -4.653 -8.361 -2.079 1.00 96.56 98 LEU A O 1
ATOM 737 N N . VAL A 1 99 ? -6.100 -6.664 -2.384 1.00 97.88 99 VAL A N 1
ATOM 738 C CA . VAL A 1 99 ? -5.517 -6.233 -3.659 1.00 97.88 99 VAL A CA 1
ATOM 739 C C . VAL A 1 99 ? -4.093 -5.714 -3.440 1.00 97.88 99 VAL A C 1
ATOM 741 O O . VAL A 1 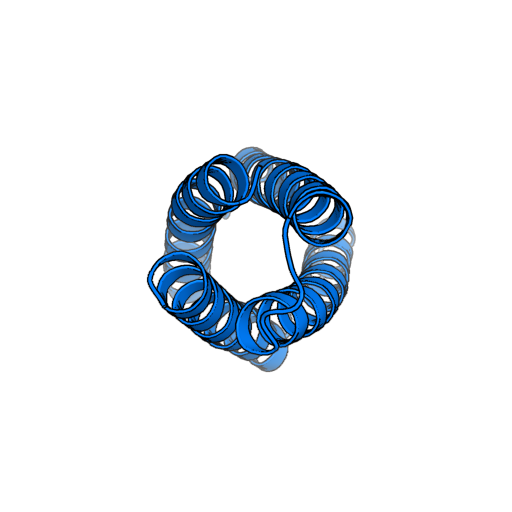99 ? -3.221 -6.030 -4.245 1.00 97.88 99 VAL A O 1
ATOM 744 N N . ALA A 1 100 ? -3.809 -5.025 -2.326 1.00 97.94 100 ALA A N 1
ATOM 745 C CA . ALA A 1 100 ? -2.447 -4.610 -1.976 1.00 97.94 100 ALA A CA 1
ATOM 746 C C . ALA A 1 100 ? -1.493 -5.803 -1.810 1.00 97.94 100 ALA A C 1
ATOM 748 O O . ALA A 1 100 ? -0.375 -5.770 -2.322 1.00 97.94 100 ALA A O 1
ATOM 749 N N . VAL A 1 101 ? -1.928 -6.870 -1.130 1.00 97.81 101 VAL A N 1
ATOM 750 C CA . VAL A 1 101 ? -1.117 -8.087 -0.957 1.00 97.81 101 VAL A CA 1
ATOM 751 C C . VAL A 1 101 ? -0.876 -8.776 -2.299 1.00 97.81 101 VAL A C 1
ATOM 753 O O . VAL A 1 101 ? 0.257 -9.145 -2.594 1.00 97.81 101 VAL A O 1
ATOM 756 N N . ILE A 1 102 ? -1.908 -8.911 -3.138 1.00 98.38 102 ILE A N 1
ATOM 757 C CA . ILE A 1 102 ? -1.774 -9.503 -4.477 1.00 98.38 102 ILE A CA 1
ATOM 758 C C . ILE A 1 102 ? -0.802 -8.681 -5.334 1.00 98.38 102 ILE A C 1
ATOM 760 O O . ILE A 1 102 ? 0.121 -9.246 -5.916 1.00 98.38 102 ILE A O 1
ATOM 764 N N . ALA A 1 103 ? -0.958 -7.354 -5.367 1.00 98.19 103 ALA A N 1
ATOM 765 C CA . ALA A 1 103 ? -0.070 -6.454 -6.099 1.00 98.19 103 ALA A CA 1
ATOM 766 C C . ALA A 1 103 ? 1.387 -6.590 -5.632 1.00 98.19 103 ALA A C 1
ATOM 768 O O . ALA A 1 103 ? 2.301 -6.674 -6.452 1.00 98.19 103 ALA A O 1
ATOM 769 N N . PHE A 1 104 ? 1.598 -6.679 -4.316 1.00 98.25 104 PHE A N 1
ATOM 770 C CA . PHE A 1 104 ? 2.920 -6.850 -3.726 1.00 98.25 104 PHE A CA 1
ATOM 771 C C . PHE A 1 104 ? 3.566 -8.189 -4.097 1.00 98.25 104 PHE A C 1
ATOM 773 O O . PHE A 1 104 ? 4.732 -8.218 -4.483 1.00 98.25 104 PHE A O 1
ATOM 780 N N . LEU A 1 105 ? 2.820 -9.294 -4.039 1.00 98.12 105 LEU A N 1
ATOM 781 C CA . LEU A 1 105 ? 3.334 -10.607 -4.437 1.00 98.12 105 LEU A CA 1
ATOM 782 C C . LEU A 1 105 ? 3.685 -10.648 -5.928 1.00 98.12 105 LEU A C 1
ATOM 784 O O . LEU A 1 105 ? 4.741 -11.165 -6.285 1.00 98.12 105 LEU A O 1
ATOM 788 N N . ILE A 1 106 ? 2.852 -10.056 -6.790 1.00 97.81 106 ILE A N 1
ATOM 789 C CA . ILE A 1 106 ? 3.140 -9.946 -8.227 1.00 97.81 106 ILE A CA 1
ATOM 790 C C . ILE A 1 106 ? 4.417 -9.131 -8.459 1.00 97.81 106 ILE A C 1
ATOM 792 O O . ILE A 1 106 ? 5.249 -9.540 -9.267 1.00 97.81 106 ILE A O 1
ATOM 796 N N . LEU A 1 107 ? 4.611 -8.025 -7.730 1.00 97.12 107 LEU A N 1
ATOM 797 C CA . LEU A 1 107 ? 5.847 -7.242 -7.798 1.00 97.12 107 LEU A CA 1
ATOM 798 C C . LEU A 1 107 ? 7.069 -8.091 -7.417 1.00 97.12 107 LEU A C 1
ATOM 800 O O . LEU A 1 107 ? 8.065 -8.076 -8.133 1.00 97.12 107 LEU A O 1
ATOM 804 N N . LEU A 1 108 ? 6.999 -8.859 -6.325 1.00 96.81 108 LEU A N 1
ATOM 805 C CA . 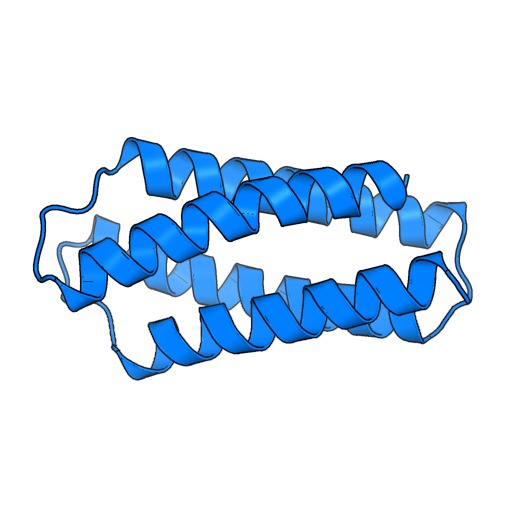LEU A 1 108 ? 8.109 -9.716 -5.894 1.00 96.81 108 LEU A CA 1
ATOM 806 C C . LEU A 1 108 ? 8.443 -10.808 -6.912 1.00 96.81 108 LEU A C 1
ATOM 808 O O . LEU A 1 108 ? 9.622 -11.085 -7.128 1.00 96.81 108 LEU A O 1
ATOM 812 N N . VAL A 1 109 ? 7.433 -11.423 -7.531 1.00 96.50 109 VAL A N 1
ATOM 813 C CA . VAL A 1 109 ? 7.642 -12.411 -8.599 1.00 96.50 109 VAL A CA 1
ATOM 814 C C . VAL A 1 109 ? 8.247 -11.737 -9.830 1.00 96.50 109 VAL A C 1
ATOM 816 O O . VAL A 1 109 ? 9.218 -12.243 -10.378 1.00 96.50 109 VAL A O 1
ATOM 819 N N . GLY A 1 110 ? 7.735 -10.569 -10.225 1.00 94.50 110 GLY A N 1
ATOM 820 C CA . GLY A 1 110 ? 8.239 -9.814 -11.373 1.00 94.50 110 GLY A CA 1
ATOM 821 C C . GLY A 1 110 ? 9.662 -9.271 -11.205 1.00 94.50 110 GLY A C 1
ATOM 822 O O . GLY A 1 110 ? 10.335 -9.056 -12.200 1.00 94.50 110 GLY A O 1
ATOM 823 N N . ILE A 1 111 ? 10.134 -9.050 -9.973 1.00 93.25 111 ILE A N 1
ATOM 824 C CA . ILE A 1 111 ? 11.534 -8.673 -9.701 1.00 93.25 111 ILE A CA 1
ATOM 825 C C . ILE A 1 111 ? 12.481 -9.880 -9.817 1.00 93.25 111 ILE A C 1
ATOM 827 O O . ILE A 1 111 ? 13.657 -9.702 -10.118 1.00 93.25 111 ILE A O 1
ATOM 831 N N . GLN A 1 112 ? 11.995 -11.092 -9.530 1.00 87.94 112 GLN A N 1
ATOM 832 C CA . GLN A 1 112 ? 12.810 -12.313 -9.500 1.00 87.94 112 GLN A CA 1
ATOM 833 C C . GLN A 1 112 ? 12.865 -13.060 -10.839 1.00 87.94 112 GLN A C 1
ATOM 835 O O . GLN A 1 112 ? 13.807 -13.825 -11.046 1.00 87.94 112 GLN A O 1
ATOM 840 N N . GLY A 1 113 ? 11.849 -12.897 -11.693 1.00 77.75 113 GLY A N 1
ATOM 841 C CA . GLY A 1 113 ? 11.747 -13.533 -13.012 1.00 77.75 113 GLY A CA 1
ATOM 842 C C . GLY A 1 113 ? 12.157 -12.608 -14.144 1.00 77.75 113 GLY A C 1
ATOM 843 O O . GLY A 1 113 ? 12.820 -13.115 -15.071 1.00 77.75 113 GLY A O 1
#

Radius of gyration: 14.14 Å; Cα contacts (8 Å, |Δi|>4): 112; chains: 1; bounding box: 32×27×39 Å

Secondary structure (DSSP, 8-state):
-HHHHHHHHHHHHHHHHHHHHHHHTTPPPPHHHHHHHHHHHHHHHHHHHHHHHHH---HHHHHHHHHHHHHHHHHHHHHHHHHTTPPP-HHHHHHHHHHHHHHHHHHHHHHH-

Solvent-accessible surface area (backbone atoms only — not comparable to full-atom values): 5919 Å² total; per-residue (Å²): 88,49,68,60,14,51,53,30,38,52,57,18,49,52,42,48,51,53,52,51,52,28,57,76,65,75,44,88,71,62,64,67,52,56,51,50,23,50,51,32,36,49,54,15,48,53,30,36,54,53,20,46,77,74,72,57,87,53,63,45,42,55,52,19,51,54,42,46,51,54,31,49,54,50,46,51,52,52,52,50,33,51,78,70,70,44,81,72,62,64,70,57,55,53,50,35,54,52,50,44,52,53,21,49,52,37,34,57,50,42,74,74,108

Organism: NCBI:txid112248

Mean predicted aligned error: 3.24 Å

Sequence (113 aa):
MLLISAILFGIAAVGGIVLAILYKGNKNRPLWLAVAHGILAAIGLISLIIGVFQETTNGLILISLILFVVVALDGFILFAYRLRGNALPSPLVYIHGLVAVIAFLILLVGIQG

Nearest PDB structures (foldseek):
  6oo4-assembly1_B  TM=4.817E-01  e=3.041E+00  Oryctolagus cuniculus
  6db1-assembly1_B  TM=5.331E-01  e=5.157E+00  Salmonella enterica subsp. enterica serovar Typhimurium str. LT2

pLDDT: mean 93.76, std 6.19, range [63.5, 98.5]